Protein AF-A0A534Q9L7-F1 (afdb_monomer_lite)

Foldseek 3Di:
DLQVVLVVQLVCCVVALASDDNDDDPVLVVLLLVVLVCVVVVNCVVRVSSVVSNCVQCVDPPRDDRPVVVVVVVVD

Structure (mmCIF, N/CA/C/O backbone):
data_AF-A0A534Q9L7-F1
#
_entry.id   AF-A0A534Q9L7-F1
#
loop_
_atom_site.group_PDB
_atom_site.id
_atom_site.type_symbol
_atom_site.label_atom_id
_atom_site.label_alt_id
_atom_site.label_comp_id
_atom_site.label_asym_id
_atom_site.label_entity_id
_atom_site.label_seq_id
_atom_site.pdbx_PDB_ins_code
_atom_site.Cartn_x
_atom_site.Cartn_y
_atom_site.Cartn_z
_atom_site.occupancy
_atom_site.B_iso_or_equiv
_atom_site.auth_seq_id
_atom_site.auth_comp_id
_atom_site.auth_asym_id
_atom_site.auth_atom_id
_atom_site.pdbx_PDB_model_num
ATOM 1 N N . MET A 1 1 ? 5.142 18.855 3.280 1.00 50.34 1 MET A N 1
ATOM 2 C CA . MET A 1 1 ? 3.691 18.625 3.059 1.00 50.34 1 MET A CA 1
ATOM 3 C C . MET A 1 1 ? 3.315 17.147 2.824 1.00 50.34 1 MET A C 1
ATOM 5 O O . MET A 1 1 ? 2.142 16.830 2.967 1.00 50.34 1 MET A O 1
ATOM 9 N N . GLY A 1 2 ? 4.256 16.239 2.499 1.00 59.59 2 GLY A N 1
ATOM 10 C CA . GLY A 1 2 ? 3.969 14.806 2.267 1.00 59.59 2 GLY A CA 1
ATOM 11 C C . GLY A 1 2 ? 3.900 13.923 3.525 1.00 59.59 2 GLY A C 1
ATOM 12 O O . GLY A 1 2 ? 2.998 13.100 3.632 1.00 59.59 2 GLY A O 1
ATOM 13 N N . VAL A 1 3 ? 4.782 14.148 4.508 1.00 63.19 3 VAL A N 1
ATOM 14 C CA . VAL A 1 3 ? 4.899 13.312 5.726 1.00 63.19 3 VAL A CA 1
ATOM 15 C C . VAL A 1 3 ? 3.597 13.270 6.535 1.00 63.19 3 VAL A C 1
ATOM 17 O O . VAL A 1 3 ? 3.121 12.198 6.885 1.00 63.19 3 VAL A O 1
ATOM 20 N N . ALA A 1 4 ? 2.943 14.421 6.727 1.00 73.62 4 ALA A N 1
ATOM 21 C CA . ALA A 1 4 ? 1.697 14.503 7.492 1.00 73.62 4 ALA A CA 1
ATOM 22 C C . ALA A 1 4 ? 0.566 13.625 6.918 1.00 73.62 4 ALA A C 1
ATOM 24 O O . ALA A 1 4 ? -0.237 13.090 7.677 1.00 73.62 4 ALA A O 1
ATOM 25 N N . LYS A 1 5 ? 0.503 13.438 5.589 1.00 82.94 5 LYS A N 1
ATOM 26 C CA . LYS A 1 5 ? -0.532 12.599 4.961 1.00 82.94 5 LYS A CA 1
ATOM 27 C C . LYS A 1 5 ? -0.262 11.108 5.162 1.00 82.94 5 LYS A C 1
ATOM 29 O O . LYS A 1 5 ? -1.202 10.358 5.406 1.00 82.94 5 LYS A O 1
ATOM 34 N N . VAL A 1 6 ? 1.007 10.698 5.092 1.00 93.94 6 VAL A N 1
ATOM 35 C CA . VAL A 1 6 ? 1.419 9.314 5.373 1.00 93.94 6 VAL A CA 1
ATOM 36 C C . VAL A 1 6 ? 1.115 8.967 6.826 1.00 93.94 6 VAL A C 1
ATOM 38 O O . VAL A 1 6 ? 0.505 7.936 7.076 1.00 93.94 6 VAL A O 1
ATOM 41 N N . THR A 1 7 ? 1.434 9.856 7.773 1.00 95.50 7 THR A N 1
ATOM 42 C CA . THR A 1 7 ? 1.142 9.637 9.197 1.00 95.50 7 THR A CA 1
ATOM 43 C C . THR A 1 7 ? -0.352 9.443 9.467 1.00 95.50 7 THR A C 1
ATOM 45 O O . THR A 1 7 ? -0.721 8.518 10.186 1.00 95.50 7 THR A O 1
ATOM 48 N N . VAL A 1 8 ? -1.223 10.268 8.872 1.00 96.38 8 VAL A N 1
ATOM 49 C CA . VAL A 1 8 ? -2.683 10.116 9.024 1.00 96.38 8 VAL A CA 1
ATOM 50 C C . VAL A 1 8 ? -3.154 8.764 8.492 1.00 96.38 8 VAL A C 1
ATOM 52 O O . VAL A 1 8 ? -3.964 8.097 9.132 1.00 96.38 8 VAL A O 1
ATOM 55 N N . LEU A 1 9 ? -2.644 8.336 7.337 1.00 97.25 9 LEU A N 1
ATOM 56 C CA . LEU A 1 9 ? -3.048 7.069 6.742 1.00 97.25 9 LEU A CA 1
ATOM 57 C C . LEU A 1 9 ? -2.483 5.855 7.503 1.00 97.25 9 LEU A C 1
ATOM 59 O O . LEU A 1 9 ? -3.187 4.866 7.676 1.00 97.25 9 LEU A O 1
ATOM 63 N N . GLU A 1 10 ? -1.253 5.943 8.009 1.00 97.94 10 GLU A N 1
ATOM 64 C CA . GLU A 1 10 ? -0.640 4.939 8.891 1.00 97.94 10 GLU A CA 1
ATOM 65 C C . GLU A 1 10 ? -1.488 4.737 10.154 1.00 97.94 10 GLU A C 1
ATOM 67 O O . GLU A 1 10 ? -1.805 3.604 10.515 1.00 97.94 10 GLU A O 1
ATOM 72 N N . GLN A 1 11 ? -1.930 5.833 10.781 1.00 97.81 11 GLN A N 1
ATOM 73 C CA . GLN A 1 11 ? -2.842 5.799 11.929 1.00 97.81 11 GLN A CA 1
ATOM 74 C C . GLN A 1 11 ? -4.207 5.213 11.559 1.00 97.81 11 GLN A C 1
ATOM 76 O O . GLN A 1 11 ? -4.719 4.352 12.270 1.00 97.81 11 GLN A O 1
ATOM 81 N N . HIS A 1 12 ? -4.778 5.624 10.424 1.00 97.56 12 HIS A N 1
ATOM 82 C CA . HIS A 1 12 ? -6.048 5.092 9.923 1.00 97.56 12 HIS A CA 1
ATOM 83 C C . HIS A 1 12 ? -6.009 3.578 9.704 1.00 97.56 12 HIS A C 1
ATOM 85 O O . HIS A 1 12 ? -7.023 2.913 9.871 1.00 97.56 12 HIS A O 1
ATOM 91 N N . MET A 1 13 ? -4.855 3.015 9.346 1.00 98.06 13 MET A N 1
ATOM 92 C CA . MET A 1 13 ? -4.697 1.577 9.107 1.00 98.06 13 MET A CA 1
ATOM 93 C C . MET A 1 13 ? -4.418 0.758 10.378 1.00 98.06 13 MET A C 1
ATOM 95 O O . MET A 1 13 ? -4.249 -0.463 10.300 1.00 98.06 13 MET A O 1
ATOM 99 N N . GLN A 1 14 ? -4.383 1.377 11.562 1.00 97.38 14 GLN A N 1
ATOM 100 C CA . GLN A 1 14 ? -4.212 0.650 12.820 1.00 97.38 14 GLN A CA 1
ATOM 101 C C . GLN A 1 14 ? -5.392 -0.296 13.072 1.00 97.38 14 GLN A C 1
ATOM 103 O O . GLN A 1 14 ? -6.546 0.119 13.125 1.00 97.38 14 GLN A O 1
ATOM 108 N N . GLY A 1 15 ? -5.092 -1.591 13.217 1.00 95.62 15 GLY A N 1
ATOM 109 C CA . GLY A 1 15 ? -6.099 -2.637 13.432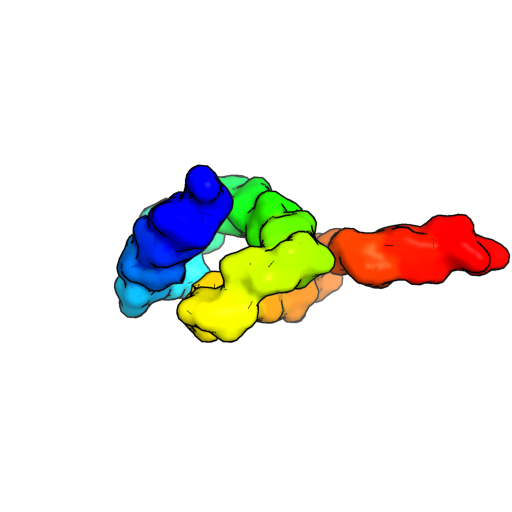 1.00 95.62 15 GLY A CA 1
ATOM 110 C C . GLY A 1 15 ? -6.982 -2.941 12.216 1.00 95.62 15 GLY A C 1
ATOM 111 O O . GLY A 1 15 ? -8.006 -3.597 12.379 1.00 95.62 15 GLY A O 1
ATOM 112 N N . ARG A 1 16 ? -6.620 -2.466 11.014 1.00 97.56 16 ARG A N 1
ATOM 113 C CA . ARG A 1 16 ? -7.424 -2.639 9.796 1.00 97.56 16 ARG A CA 1
ATOM 114 C C . ARG A 1 16 ? -6.656 -3.401 8.723 1.00 97.56 16 ARG A C 1
ATOM 116 O O . ARG A 1 16 ? -5.497 -3.103 8.442 1.00 97.56 16 ARG A O 1
ATOM 123 N N . ASP A 1 17 ? -7.345 -4.345 8.091 1.00 97.38 17 ASP A N 1
ATOM 124 C CA . ASP A 1 17 ? -6.806 -5.124 6.972 1.00 97.38 17 ASP A CA 1
ATOM 125 C C . ASP A 1 17 ? -7.045 -4.447 5.614 1.00 97.38 17 ASP A C 1
ATOM 127 O O . ASP A 1 17 ? -6.272 -4.645 4.675 1.00 97.38 17 ASP A O 1
ATOM 131 N N . PHE A 1 18 ? -8.093 -3.621 5.522 1.00 98.12 18 PHE A N 1
ATOM 132 C CA . PHE A 1 18 ? -8.525 -2.941 4.300 1.00 98.12 18 PHE A CA 1
ATOM 133 C C . PHE A 1 18 ? -8.696 -1.441 4.525 1.00 98.12 18 PHE A C 1
ATOM 135 O O . PHE A 1 18 ? -9.069 -0.988 5.608 1.00 98.12 18 PHE A O 1
ATOM 142 N N . LEU A 1 19 ? -8.468 -0.655 3.478 1.00 97.88 19 LEU A N 1
ATOM 143 C CA . LEU A 1 19 ? -8.496 0.801 3.506 1.00 97.88 19 LEU A CA 1
ATOM 144 C C . LEU A 1 19 ? -9.862 1.363 3.902 1.00 97.88 19 LEU A C 1
ATOM 146 O O . LEU A 1 19 ? -9.927 2.349 4.636 1.00 97.88 19 LEU A O 1
ATOM 150 N N . ALA A 1 20 ? -10.955 0.739 3.470 1.00 96.88 20 ALA A N 1
ATOM 151 C CA . ALA A 1 20 ? -12.315 1.210 3.719 1.00 96.88 20 ALA A CA 1
ATOM 152 C C . ALA A 1 20 ? -13.262 0.026 3.948 1.00 96.88 20 ALA A C 1
ATOM 154 O O . ALA A 1 20 ? -13.400 -0.838 3.089 1.00 96.88 20 ALA A O 1
ATOM 155 N N . GLY A 1 21 ? -13.924 0.006 5.108 1.00 94.88 21 GLY A N 1
ATOM 156 C CA . GLY A 1 21 ? -14.750 -1.123 5.543 1.00 94.88 21 GLY A CA 1
ATOM 157 C C . GLY A 1 21 ? -13.936 -2.282 6.124 1.00 94.88 21 GLY A C 1
ATOM 158 O O . GLY A 1 21 ? -12.826 -2.078 6.624 1.00 94.88 21 GLY A O 1
ATOM 159 N N . ASP A 1 22 ? -14.533 -3.470 6.073 1.00 96.81 22 ASP A N 1
ATOM 160 C CA . ASP A 1 22 ? -14.067 -4.748 6.631 1.00 96.81 22 ASP A CA 1
ATOM 161 C C . ASP A 1 22 ? -13.752 -5.800 5.552 1.00 96.81 22 ASP A C 1
ATOM 163 O O . ASP A 1 22 ? -13.373 -6.930 5.850 1.00 96.81 22 ASP A O 1
ATOM 167 N N . ARG A 1 23 ? -13.880 -5.420 4.279 1.00 97.44 23 ARG A N 1
ATOM 168 C CA . ARG A 1 23 ? -13.600 -6.269 3.124 1.00 97.44 23 ARG A CA 1
ATOM 169 C C . ARG A 1 23 ? -12.836 -5.498 2.067 1.00 97.44 23 ARG A C 1
ATOM 171 O O . ARG A 1 23 ? -12.931 -4.279 1.975 1.00 97.44 23 ARG A O 1
ATOM 178 N N . LEU A 1 24 ? -12.147 -6.243 1.214 1.00 97.44 24 LEU A N 1
ATOM 179 C CA . LEU A 1 24 ? -11.470 -5.694 0.052 1.00 97.44 24 LEU A CA 1
ATOM 180 C C . LEU A 1 24 ? -12.438 -4.946 -0.879 1.00 97.44 24 LEU A C 1
ATOM 182 O O . LEU A 1 24 ? -13.486 -5.472 -1.267 1.00 97.44 24 LEU A O 1
ATOM 186 N N . THR A 1 25 ? -12.025 -3.761 -1.321 1.00 97.81 25 THR A N 1
ATOM 187 C CA . THR A 1 25 ? -12.731 -2.925 -2.292 1.00 97.81 25 THR A CA 1
ATOM 188 C C . THR A 1 25 ? -11.784 -2.341 -3.346 1.00 97.81 25 THR A C 1
ATOM 190 O O . THR A 1 25 ? -10.566 -2.496 -3.294 1.00 97.81 25 THR A O 1
ATOM 193 N N . VAL A 1 26 ? -12.346 -1.611 -4.314 1.00 97.50 26 VAL A N 1
ATOM 194 C CA . VAL A 1 26 ? -11.569 -0.844 -5.304 1.00 97.50 26 VAL A CA 1
ATOM 195 C C . VAL A 1 26 ? -10.727 0.262 -4.653 1.00 97.50 26 VAL A C 1
ATOM 197 O O . VAL A 1 26 ? -9.695 0.653 -5.205 1.00 97.50 26 VAL A O 1
ATOM 200 N N . ALA A 1 27 ? -11.124 0.742 -3.471 1.00 98.12 27 ALA A N 1
ATOM 201 C CA . ALA A 1 27 ? -10.358 1.737 -2.732 1.00 98.12 27 ALA A CA 1
ATOM 202 C C . ALA A 1 27 ? -8.971 1.194 -2.356 1.00 98.12 27 ALA A C 1
ATOM 204 O O . ALA A 1 27 ? -7.977 1.907 -2.481 1.00 98.12 27 ALA A O 1
ATOM 205 N N . ASP A 1 28 ? -8.887 -0.090 -1.999 1.00 98.44 28 ASP A N 1
ATOM 206 C CA . ASP A 1 28 ? -7.631 -0.730 -1.626 1.00 98.44 28 ASP A CA 1
ATOM 207 C C . ASP A 1 28 ? -6.632 -0.775 -2.780 1.00 98.44 28 ASP A C 1
ATOM 209 O O . ASP A 1 28 ? -5.452 -0.489 -2.588 1.00 98.44 28 ASP A O 1
ATOM 213 N N . PHE A 1 29 ? -7.108 -1.085 -3.989 1.00 97.69 29 PHE A N 1
ATOM 214 C CA . PHE A 1 29 ? -6.264 -1.145 -5.182 1.00 97.69 29 PHE A CA 1
ATOM 215 C C . PHE A 1 29 ? -5.723 0.232 -5.572 1.00 97.69 29 PHE A C 1
ATOM 217 O O . PHE A 1 29 ? -4.538 0.364 -5.869 1.00 97.69 29 PHE A O 1
ATOM 224 N N . ASN A 1 30 ? -6.566 1.269 -5.512 1.00 98.00 30 ASN A N 1
ATOM 225 C CA . ASN A 1 30 ? -6.131 2.642 -5.778 1.00 98.00 30 ASN A CA 1
ATOM 226 C C . ASN A 1 30 ? -5.112 3.118 -4.736 1.00 98.00 30 ASN A C 1
ATOM 228 O O . ASN A 1 30 ? -4.105 3.735 -5.089 1.00 98.00 30 ASN A O 1
ATOM 232 N N . ALA A 1 31 ? -5.341 2.803 -3.457 1.00 97.69 31 ALA A N 1
ATOM 233 C CA . ALA A 1 31 ? -4.387 3.131 -2.408 1.00 97.69 31 ALA A CA 1
ATOM 234 C C . ALA A 1 31 ? -3.087 2.345 -2.541 1.00 97.69 31 ALA A C 1
ATOM 236 O O . ALA A 1 31 ? -2.036 2.945 -2.377 1.00 97.69 31 ALA A O 1
ATOM 237 N N . ALA A 1 32 ? -3.128 1.053 -2.875 1.00 98.19 32 ALA A N 1
ATOM 238 C CA . ALA A 1 32 ? -1.926 0.248 -3.080 1.00 98.19 32 ALA A CA 1
ATOM 239 C C . ALA A 1 32 ? -1.047 0.836 -4.186 1.00 98.19 32 ALA A C 1
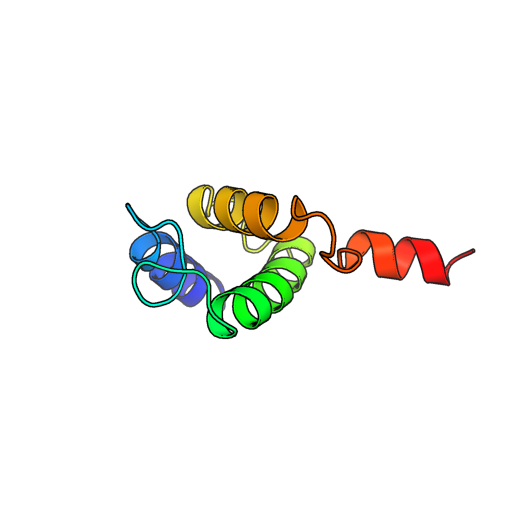ATOM 241 O O . ALA A 1 32 ? 0.129 1.079 -3.953 1.00 98.19 32 ALA A O 1
ATOM 242 N N . TYR A 1 33 ? -1.631 1.161 -5.342 1.00 97.94 33 TYR A N 1
ATOM 243 C CA . TYR A 1 33 ? -0.898 1.783 -6.446 1.00 97.94 33 TYR A CA 1
ATOM 244 C C . TYR A 1 33 ? -0.315 3.155 -6.066 1.00 97.94 33 TYR A C 1
ATOM 246 O O . TYR A 1 33 ? 0.831 3.470 -6.374 1.00 97.94 33 TYR A O 1
ATOM 254 N N . THR A 1 34 ? -1.088 3.970 -5.342 1.00 97.06 34 THR A N 1
ATOM 255 C CA . THR A 1 34 ? -0.620 5.280 -4.858 1.00 97.06 34 THR A CA 1
ATOM 256 C C . THR A 1 34 ? 0.511 5.135 -3.833 1.00 97.06 34 THR A C 1
ATOM 258 O O . THR A 1 34 ? 1.481 5.890 -3.861 1.00 97.06 34 THR A O 1
ATOM 261 N N . LEU A 1 35 ? 0.392 4.167 -2.922 1.00 97.62 35 LEU A N 1
ATOM 262 C CA . LEU A 1 35 ? 1.392 3.864 -1.900 1.00 97.62 35 LEU A CA 1
ATOM 263 C C . LEU A 1 35 ? 2.655 3.250 -2.496 1.00 97.62 35 LEU A C 1
ATOM 265 O O . LEU A 1 35 ? 3.721 3.460 -1.936 1.00 97.62 35 LEU A O 1
ATOM 269 N N . ASP A 1 36 ? 2.558 2.545 -3.618 1.00 98.38 36 ASP A N 1
ATOM 270 C CA . ASP A 1 36 ? 3.718 2.033 -4.344 1.00 98.38 36 ASP A CA 1
ATOM 271 C C . ASP A 1 36 ? 4.592 3.183 -4.862 1.00 98.38 36 ASP A C 1
ATOM 273 O O . ASP A 1 36 ? 5.775 3.257 -4.556 1.00 98.38 36 ASP A O 1
ATOM 277 N N . TRP A 1 37 ? 3.992 4.190 -5.505 1.00 97.62 37 TRP A N 1
ATOM 278 C CA . TRP A 1 37 ? 4.714 5.418 -5.863 1.00 97.62 37 TRP A CA 1
ATOM 279 C C . TRP A 1 37 ? 5.302 6.146 -4.650 1.00 97.62 37 TRP A C 1
ATOM 281 O O . TRP A 1 37 ? 6.421 6.653 -4.710 1.00 97.62 37 TRP A O 1
ATOM 291 N N . ALA A 1 38 ? 4.561 6.202 -3.540 1.00 96.69 38 ALA A N 1
ATOM 292 C CA . ALA A 1 38 ? 5.069 6.786 -2.300 1.00 96.69 38 ALA A CA 1
ATOM 293 C C . ALA A 1 38 ? 6.246 5.976 -1.723 1.00 96.69 38 ALA A C 1
ATOM 295 O O . ALA A 1 38 ? 7.170 6.562 -1.161 1.00 96.69 38 ALA A O 1
ATOM 296 N N . ASN A 1 39 ? 6.228 4.650 -1.877 1.00 97.00 39 ASN A N 1
ATOM 297 C CA . ASN A 1 39 ? 7.313 3.757 -1.492 1.00 97.00 39 ASN A CA 1
ATOM 298 C C . ASN A 1 39 ? 8.566 4.014 -2.338 1.00 97.00 39 ASN A C 1
ATOM 300 O O . ASN A 1 39 ? 9.637 4.195 -1.768 1.00 97.00 39 ASN A O 1
ATOM 304 N N . GLU A 1 40 ? 8.423 4.131 -3.662 1.00 96.38 40 GLU A N 1
ATOM 305 C CA . GLU A 1 40 ? 9.532 4.488 -4.562 1.00 96.38 40 GLU A CA 1
ATOM 306 C C . GLU A 1 40 ? 10.120 5.873 -4.249 1.00 96.3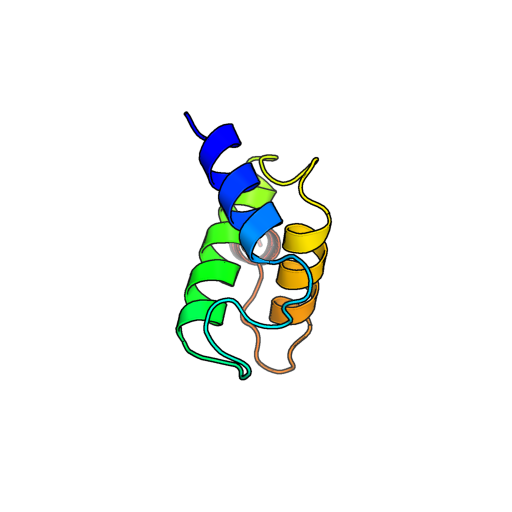8 40 GLU A C 1
ATOM 308 O O . GLU A 1 40 ? 11.315 6.106 -4.409 1.00 96.38 40 GLU A O 1
ATOM 313 N N . ALA A 1 41 ? 9.297 6.793 -3.740 1.00 95.38 41 ALA A N 1
ATOM 314 C CA . ALA A 1 41 ? 9.737 8.103 -3.268 1.00 95.38 41 ALA A CA 1
ATOM 315 C C . ALA A 1 41 ? 10.318 8.097 -1.833 1.00 95.38 41 ALA A C 1
ATOM 317 O O . ALA A 1 41 ? 10.551 9.171 -1.276 1.00 95.38 41 ALA A O 1
ATOM 318 N N . GLY A 1 42 ? 10.505 6.929 -1.203 1.00 95.38 42 GLY A N 1
ATOM 319 C CA . GLY A 1 42 ? 11.041 6.795 0.161 1.00 95.38 42 GLY A CA 1
ATOM 320 C C . GLY A 1 42 ? 10.102 7.294 1.267 1.00 95.38 42 GLY A C 1
ATOM 321 O O . GLY A 1 42 ? 10.501 7.455 2.414 1.00 95.38 42 GLY A O 1
ATOM 322 N N . MET A 1 43 ? 8.828 7.559 0.967 1.00 96.38 43 MET A N 1
ATOM 323 C CA . MET A 1 43 ? 7.917 8.217 1.913 1.00 96.38 43 MET A CA 1
ATOM 324 C C . MET A 1 43 ? 7.340 7.279 2.981 1.00 96.38 43 MET A C 1
ATOM 326 O O . MET A 1 43 ? 6.697 7.757 3.915 1.00 96.38 43 MET A O 1
ATOM 330 N N . LEU A 1 44 ? 7.509 5.961 2.833 1.00 96.38 44 LEU A N 1
ATOM 331 C CA . LEU A 1 44 ? 6.930 4.954 3.733 1.00 96.38 44 LEU A CA 1
ATOM 332 C C . LEU A 1 44 ? 7.932 4.370 4.741 1.00 96.38 44 LEU A C 1
ATOM 334 O O . LEU A 1 44 ? 7.589 3.411 5.431 1.00 96.38 44 LEU A O 1
ATOM 338 N N . GLU A 1 45 ? 9.151 4.909 4.833 1.00 94.69 45 GLU A N 1
ATOM 339 C CA . GLU A 1 45 ? 10.215 4.386 5.710 1.00 94.69 45 GLU A CA 1
ATOM 340 C C . GLU A 1 45 ? 9.751 4.233 7.168 1.00 94.69 45 GLU A C 1
ATOM 342 O O . GLU A 1 45 ? 9.897 3.152 7.743 1.00 94.69 45 GLU A O 1
ATOM 347 N N . ASP A 1 46 ? 9.065 5.252 7.696 1.00 95.19 46 ASP A N 1
ATOM 348 C CA . ASP A 1 46 ? 8.511 5.291 9.057 1.00 95.19 46 ASP A CA 1
ATOM 349 C C . ASP A 1 46 ? 7.046 4.809 9.154 1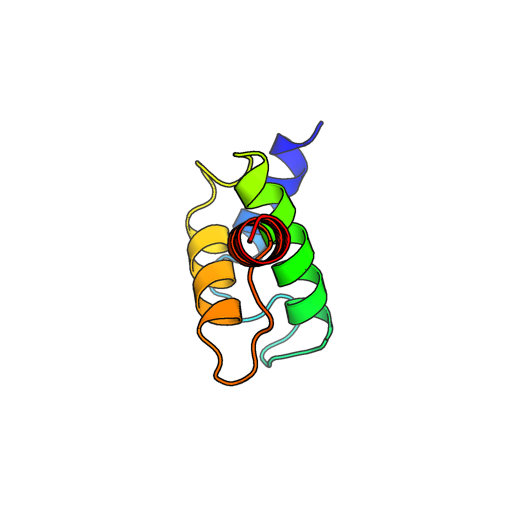.00 95.19 46 ASP A C 1
ATOM 351 O O . ASP A 1 46 ? 6.376 5.031 10.163 1.00 95.19 46 ASP A O 1
ATOM 355 N N . ALA A 1 47 ? 6.515 4.162 8.109 1.00 97.44 47 ALA A N 1
ATOM 356 C CA . ALA A 1 47 ? 5.118 3.718 8.022 1.00 97.44 47 ALA A CA 1
ATOM 357 C C . ALA A 1 47 ? 5.009 2.184 7.876 1.00 97.44 47 ALA A C 1
ATOM 359 O O . ALA A 1 47 ? 4.637 1.664 6.812 1.00 97.44 47 ALA A O 1
ATOM 360 N N . PRO A 1 48 ? 5.381 1.409 8.915 1.00 97.44 48 PRO A N 1
ATOM 361 C CA . PRO A 1 48 ? 5.452 -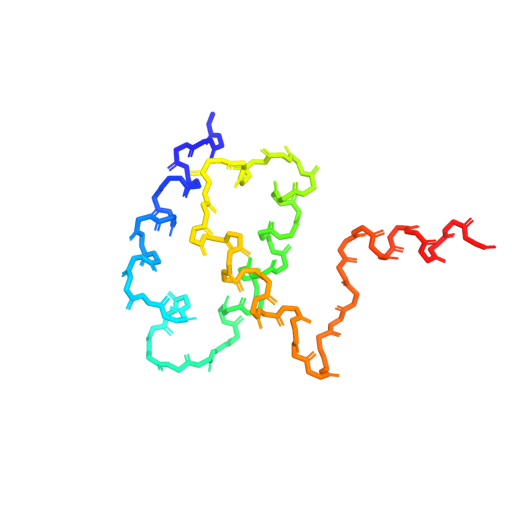0.047 8.833 1.00 97.44 48 PRO A CA 1
ATOM 362 C C . PRO A 1 48 ? 4.094 -0.702 8.550 1.00 97.44 48 PRO A C 1
ATOM 364 O O . PRO A 1 48 ? 4.052 -1.721 7.850 1.00 97.44 48 PRO A O 1
ATOM 367 N N . ARG A 1 49 ? 2.975 -0.143 9.035 1.00 98.12 49 ARG A N 1
ATOM 368 C CA . ARG A 1 49 ? 1.641 -0.695 8.764 1.00 98.12 49 ARG A CA 1
ATOM 369 C C . ARG A 1 49 ? 1.273 -0.525 7.299 1.00 98.12 49 ARG A C 1
ATOM 371 O O . ARG A 1 49 ? 0.763 -1.487 6.715 1.00 98.12 49 ARG A O 1
ATOM 378 N N . LEU A 1 50 ? 1.566 0.631 6.700 1.00 98.31 50 LEU A N 1
ATOM 379 C CA . LEU A 1 50 ? 1.361 0.873 5.271 1.00 98.31 50 LEU A CA 1
ATOM 380 C C . LEU A 1 50 ? 2.269 0.004 4.405 1.00 98.31 50 LEU A C 1
ATOM 382 O O . LEU A 1 50 ? 1.783 -0.563 3.430 1.00 98.31 50 LEU A O 1
ATOM 386 N N . ARG A 1 51 ? 3.536 -0.204 4.786 1.00 98.12 51 ARG A N 1
ATOM 387 C CA . ARG A 1 51 ? 4.426 -1.149 4.083 1.00 98.12 51 ARG A CA 1
ATOM 388 C C . ARG A 1 51 ? 3.896 -2.583 4.133 1.00 98.12 51 ARG A C 1
ATOM 390 O O . ARG A 1 51 ? 3.894 -3.281 3.119 1.00 98.12 51 ARG A O 1
ATOM 397 N N . ALA A 1 52 ? 3.405 -3.027 5.290 1.00 98.31 52 ALA A N 1
ATOM 398 C CA . ALA A 1 52 ? 2.809 -4.353 5.434 1.00 98.31 52 ALA A CA 1
ATOM 399 C C . ALA A 1 52 ? 1.511 -4.497 4.621 1.00 98.31 52 ALA A C 1
ATOM 401 O O . ALA A 1 52 ? 1.294 -5.526 3.981 1.00 98.31 52 ALA A O 1
ATOM 402 N N . TYR A 1 53 ? 0.663 -3.466 4.623 1.00 98.44 53 TYR A N 1
ATOM 403 C CA . TYR A 1 53 ? -0.543 -3.405 3.798 1.00 98.44 53 TYR A CA 1
ATOM 404 C C . TYR A 1 53 ? -0.207 -3.458 2.297 1.00 98.44 53 TYR A C 1
ATOM 406 O O . TYR A 1 53 ? -0.766 -4.285 1.578 1.00 98.44 53 TYR A O 1
ATOM 414 N N . LEU A 1 54 ? 0.762 -2.660 1.836 1.00 98.38 54 LEU A N 1
ATOM 415 C CA . LEU A 1 54 ? 1.232 -2.642 0.448 1.00 98.38 54 LEU A CA 1
ATOM 416 C C . LEU A 1 54 ? 1.721 -4.027 0.004 1.00 98.38 54 LEU A C 1
ATOM 418 O O . LEU A 1 54 ? 1.277 -4.548 -1.020 1.00 98.38 54 LEU A O 1
ATOM 422 N N . LYS A 1 55 ? 2.555 -4.672 0.831 1.00 98.19 55 LYS A N 1
ATOM 423 C CA . LYS A 1 55 ? 3.023 -6.045 0.597 1.00 98.19 55 LYS A CA 1
ATOM 424 C C . LYS A 1 55 ? 1.860 -7.032 0.470 1.00 98.19 55 LYS A C 1
ATOM 426 O O . LYS A 1 55 ? 1.881 -7.883 -0.414 1.00 98.19 55 LYS A O 1
ATOM 431 N N . ALA A 1 56 ? 0.841 -6.927 1.323 1.00 97.94 56 ALA A N 1
ATOM 432 C CA . ALA A 1 56 ? -0.333 -7.797 1.259 1.00 97.94 56 ALA A CA 1
ATOM 433 C C . ALA A 1 56 ? -1.168 -7.586 -0.019 1.00 97.94 56 ALA A C 1
ATOM 435 O O . ALA A 1 56 ? -1.745 -8.544 -0.535 1.00 97.94 56 ALA A O 1
ATOM 436 N N . MET A 1 57 ? -1.229 -6.357 -0.546 1.00 98.19 57 MET A N 1
ATOM 437 C CA . MET A 1 57 ? -1.936 -6.063 -1.798 1.00 98.19 57 MET A CA 1
ATOM 438 C C . MET A 1 57 ? -1.216 -6.651 -3.014 1.00 98.19 57 MET A C 1
ATOM 440 O O . MET A 1 57 ? -1.869 -7.279 -3.850 1.00 98.19 57 MET A O 1
ATOM 444 N N . TYR A 1 58 ? 0.111 -6.521 -3.083 1.00 98.19 58 TYR A N 1
ATOM 445 C CA . TYR A 1 58 ? 0.905 -7.059 -4.194 1.00 98.19 58 TYR A CA 1
ATOM 446 C C . TYR A 1 58 ? 1.180 -8.566 -4.106 1.00 98.19 58 TYR A C 1
ATOM 448 O O . TYR A 1 58 ? 1.424 -9.196 -5.126 1.00 98.19 58 TYR A O 1
ATOM 456 N N . ALA A 1 59 ? 1.042 -9.196 -2.935 1.00 97.62 59 ALA A N 1
ATOM 457 C CA . ALA A 1 59 ? 1.143 -10.655 -2.794 1.00 97.62 59 ALA A CA 1
ATOM 458 C C . ALA A 1 59 ? -0.021 -11.437 -3.447 1.00 97.62 59 ALA A C 1
ATOM 460 O O . ALA A 1 59 ? -0.075 -12.666 -3.374 1.00 97.62 59 ALA A O 1
ATOM 461 N N . ARG A 1 60 ? -1.000 -10.748 -4.041 1.00 96.00 60 ARG A N 1
ATOM 462 C CA . ARG A 1 60 ? -2.197 -11.377 -4.604 1.00 96.00 60 ARG A CA 1
ATOM 463 C C . ARG A 1 60 ? -1.913 -11.998 -5.973 1.00 96.00 60 ARG A C 1
ATOM 465 O O . ARG A 1 60 ? -1.224 -11.377 -6.774 1.00 96.00 60 ARG A O 1
ATOM 472 N N . PRO A 1 61 ? -2.544 -13.137 -6.323 1.00 96.88 61 PRO A N 1
ATOM 473 C CA . PRO A 1 61 ? -2.207 -13.886 -7.543 1.00 96.88 61 PRO A CA 1
ATOM 474 C C . PRO A 1 61 ? -2.351 -13.123 -8.867 1.00 96.88 61 PRO A C 1
ATOM 476 O O . PRO A 1 61 ? -1.777 -13.527 -9.870 1.00 96.88 61 PRO A O 1
ATOM 479 N N . LYS A 1 62 ? -3.171 -12.067 -8.892 1.00 96.00 62 LYS A N 1
ATOM 480 C CA . LYS A 1 62 ? -3.425 -11.234 -10.078 1.00 96.00 62 LYS A CA 1
ATOM 481 C C . LYS A 1 62 ? -3.052 -9.767 -9.852 1.00 96.00 62 LYS A C 1
ATOM 483 O O . LYS A 1 62 ? -3.596 -8.899 -10.530 1.00 96.00 62 LYS A O 1
ATOM 488 N N . ALA A 1 63 ? -2.208 -9.477 -8.862 1.00 96.81 63 ALA A N 1
ATOM 489 C CA . ALA A 1 63 ? -1.671 -8.134 -8.716 1.00 96.81 63 ALA A CA 1
ATOM 490 C C . ALA A 1 63 ? -0.845 -7.777 -9.970 1.00 96.81 63 ALA A C 1
ATOM 492 O O . ALA A 1 63 ? -0.167 -8.653 -10.514 1.00 96.81 63 ALA A O 1
ATOM 493 N N . PRO A 1 64 ? -0.928 -6.532 -10.465 1.00 95.50 64 PRO A N 1
ATOM 494 C CA . PRO A 1 64 ? -0.036 -6.067 -11.520 1.00 95.50 64 PRO A CA 1
ATOM 495 C C . PRO A 1 64 ? 1.403 -5.968 -10.993 1.00 95.50 64 PRO A C 1
ATOM 497 O O . PRO A 1 64 ? 1.640 -6.088 -9.791 1.00 95.50 64 PRO A O 1
ATOM 500 N N . LEU A 1 65 ? 2.349 -5.707 -11.898 1.00 97.00 65 LEU A N 1
ATOM 501 C CA . LEU A 1 65 ? 3.717 -5.356 -11.517 1.00 97.00 65 LEU A CA 1
ATOM 502 C C . LEU A 1 65 ? 3.709 -4.151 -10.570 1.00 97.00 65 LEU A C 1
ATOM 504 O O . LEU A 1 65 ? 2.935 -3.208 -10.768 1.00 97.00 65 LEU A O 1
ATOM 508 N N . THR A 1 66 ? 4.598 -4.174 -9.584 1.00 98.00 66 THR A N 1
ATOM 509 C CA . THR A 1 66 ? 4.956 -2.968 -8.829 1.00 98.00 66 THR A CA 1
ATOM 510 C C . THR A 1 66 ? 5.574 -1.925 -9.759 1.00 98.00 66 THR A C 1
ATOM 512 O O . THR A 1 66 ? 6.021 -2.237 -10.868 1.00 98.00 66 THR A O 1
ATOM 515 N N . ILE A 1 67 ? 5.638 -0.673 -9.312 1.00 97.62 67 ILE A N 1
ATOM 516 C CA . ILE A 1 67 ? 6.277 0.406 -10.073 1.00 97.62 67 ILE A CA 1
ATOM 517 C C . ILE A 1 67 ? 7.739 0.068 -10.393 1.0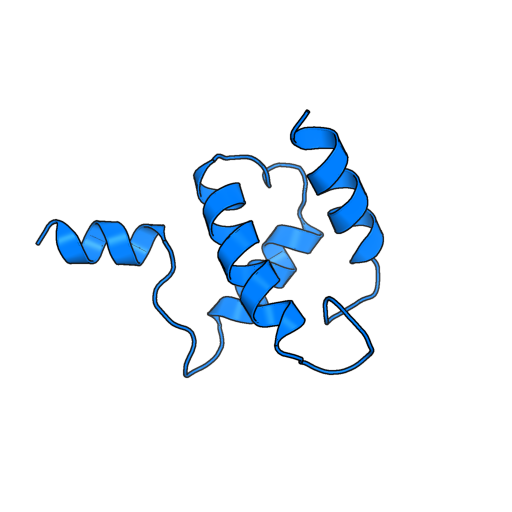0 97.62 67 ILE A C 1
ATOM 519 O O . ILE A 1 67 ? 8.150 0.189 -11.551 1.00 97.62 67 ILE A O 1
ATOM 523 N N . ALA A 1 68 ? 8.500 -0.419 -9.409 1.00 96.81 68 ALA A N 1
ATOM 524 C CA . ALA A 1 68 ? 9.888 -0.830 -9.604 1.00 96.81 68 ALA A CA 1
ATOM 525 C C . ALA A 1 68 ? 10.024 -1.935 -10.669 1.00 96.81 68 ALA A C 1
ATOM 527 O O . ALA A 1 68 ? 10.848 -1.830 -11.582 1.00 96.81 68 ALA A O 1
ATOM 528 N N . GLU A 1 69 ? 9.185 -2.974 -10.604 1.00 97.06 69 GLU A N 1
ATOM 529 C CA . GLU A 1 69 ? 9.171 -4.053 -11.602 1.00 97.06 69 GLU A CA 1
ATOM 530 C C . GLU A 1 69 ? 8.758 -3.549 -12.991 1.00 97.06 69 GLU A C 1
ATOM 532 O O . GLU A 1 69 ? 9.335 -3.971 -13.994 1.00 97.06 69 GLU A O 1
ATOM 537 N N . GLY A 1 70 ? 7.790 -2.632 -13.061 1.00 96.31 70 GLY A N 1
ATOM 538 C CA . GLY A 1 70 ? 7.339 -2.011 -14.303 1.00 96.31 70 GLY A CA 1
ATOM 539 C C . GLY A 1 70 ? 8.459 -1.244 -15.007 1.00 96.31 70 GLY A C 1
ATOM 540 O O . GLY A 1 70 ? 8.688 -1.451 -16.200 1.00 96.31 70 GLY A O 1
ATOM 541 N N . PHE A 1 71 ? 9.214 -0.420 -14.274 1.00 95.19 71 PHE A N 1
ATOM 542 C CA . PHE A 1 71 ? 10.393 0.256 -14.825 1.00 95.19 71 PHE A CA 1
ATOM 543 C C . PHE A 1 71 ? 11.479 -0.733 -15.258 1.00 95.19 71 PHE A C 1
ATOM 545 O O . PHE A 1 71 ? 12.023 -0.596 -16.355 1.00 95.19 71 PHE A O 1
ATOM 552 N N . ALA A 1 72 ? 11.755 -1.758 -14.446 1.00 96.12 72 ALA A N 1
ATOM 553 C CA . ALA A 1 72 ? 12.735 -2.790 -14.780 1.00 96.12 72 ALA A CA 1
ATOM 554 C C . ALA A 1 72 ? 12.351 -3.597 -16.036 1.00 96.12 72 ALA A C 1
ATOM 556 O O . ALA A 1 72 ? 13.231 -4.076 -16.751 1.00 96.12 72 ALA A O 1
ATOM 557 N N . ALA A 1 73 ? 11.055 -3.757 -16.318 1.00 95.00 73 ALA A N 1
ATOM 558 C CA . ALA A 1 73 ? 10.565 -4.458 -17.501 1.00 95.00 73 ALA A CA 1
ATOM 559 C C . ALA A 1 73 ? 10.694 -3.631 -18.794 1.00 95.00 73 ALA A C 1
ATOM 561 O O . ALA A 1 73 ? 10.930 -4.215 -19.846 1.00 95.00 73 ALA A O 1
ATOM 562 N N . ILE A 1 74 ? 10.562 -2.300 -18.722 1.00 92.81 74 ILE A N 1
ATOM 563 C CA . ILE A 1 74 ? 10.657 -1.394 -19.887 1.00 92.81 74 ILE A CA 1
ATOM 564 C C . ILE A 1 74 ? 12.114 -1.169 -20.328 1.00 92.81 74 ILE A C 1
ATOM 566 O O . ILE A 1 74 ? 12.368 -0.846 -21.483 1.00 92.81 74 ILE A O 1
ATOM 570 N N . GLN A 1 75 ? 13.078 -1.335 -19.422 1.00 82.25 75 GLN A N 1
ATOM 571 C CA . GLN A 1 75 ? 14.509 -1.145 -19.699 1.00 82.25 75 GLN A CA 1
ATOM 572 C C . GLN A 1 75 ? 15.197 -2.365 -20.346 1.00 82.25 75 GLN A C 1
ATOM 574 O O . GLN A 1 75 ? 16.417 -2.348 -20.514 1.00 82.25 75 GLN A O 1
ATOM 579 N N . ARG A 1 76 ? 14.445 -3.423 -20.675 1.00 59.81 76 ARG A N 1
ATOM 580 C CA . ARG A 1 76 ? 14.936 -4.625 -21.371 1.00 59.81 76 ARG A CA 1
ATOM 581 C C . ARG A 1 76 ? 14.715 -4.523 -22.872 1.00 59.81 76 ARG A C 1
ATOM 583 O O . ARG A 1 76 ? 15.587 -5.041 -23.600 1.00 59.81 76 ARG A O 1
#

Secondary structure (DSSP, 8-state):
--HHHHHHHHHHTTT-SSSSSSS--HHHHHHHHHHHHHHHTTTTTT-HHHHHHHHHHHTSTTPPPPHHHHHHHHT-

pLDDT: mean 94.3, std 9.33, range [50.34, 98.44]

Radius of gyration: 12.71 Å; chains: 1; bounding box: 30×32×35 Å

Sequence (76 aa):
MGVAKVTVLEQHMQGRDFLAGDRLTVADFNAAYTLDWANEAGMLEDAPRLRAYLKAMYARPKAPLTIAEGFAAIQR